Protein AF-A0A349W4Y0-F1 (afdb_monomer_lite)

Structure (mmCIF, N/CA/C/O backbone):
data_AF-A0A349W4Y0-F1
#
_entry.id   AF-A0A349W4Y0-F1
#
loop_
_atom_site.group_PDB
_atom_site.id
_atom_site.type_symbol
_atom_site.label_atom_id
_atom_site.label_alt_id
_atom_site.label_comp_id
_atom_site.label_asym_id
_atom_site.label_entity_id
_atom_site.label_seq_id
_atom_site.pdbx_PDB_ins_code
_atom_site.Cartn_x
_atom_site.Cartn_y
_atom_site.Cartn_z
_atom_site.occupancy
_atom_site.B_iso_or_equiv
_atom_site.auth_seq_id
_atom_site.auth_comp_id
_atom_site.auth_asym_id
_atom_site.auth_atom_id
_atom_site.pdbx_PDB_model_num
ATOM 1 N N . MET A 1 1 ? -8.839 -20.564 116.104 1.00 36.16 1 MET A N 1
ATOM 2 C CA . MET A 1 1 ? -9.643 -20.713 114.876 1.00 36.16 1 MET A CA 1
ATOM 3 C C . MET A 1 1 ? -8.945 -19.920 113.771 1.00 36.16 1 MET A C 1
ATOM 5 O O . MET A 1 1 ? -8.819 -18.719 113.919 1.00 36.16 1 MET A O 1
ATOM 9 N N . VAL A 1 2 ? -8.368 -20.648 112.801 1.00 36.94 2 VAL A N 1
ATOM 10 C CA . VAL A 1 2 ? -7.977 -20.301 111.405 1.00 36.94 2 VAL A CA 1
ATOM 11 C C . VAL A 1 2 ? -7.344 -18.907 111.142 1.00 36.94 2 VAL A C 1
ATOM 13 O O . VAL A 1 2 ? -8.031 -17.905 111.223 1.00 36.94 2 VAL A O 1
ATOM 16 N N . CYS A 1 3 ? -6.020 -18.737 110.989 1.00 33.38 3 CYS A N 1
ATOM 17 C CA . CYS A 1 3 ? -5.074 -19.043 109.882 1.00 33.38 3 CYS A CA 1
ATOM 18 C C . CYS A 1 3 ? -4.811 -17.874 108.878 1.00 33.38 3 CYS A C 1
ATOM 20 O O . CYS A 1 3 ? -5.715 -17.422 108.193 1.00 33.38 3 CYS A O 1
ATOM 22 N N . ARG A 1 4 ? -3.526 -17.456 108.851 1.00 43.28 4 ARG A N 1
ATOM 23 C CA . ARG A 1 4 ? -2.633 -16.685 107.928 1.00 43.28 4 ARG A CA 1
ATOM 24 C C . ARG A 1 4 ? -3.072 -16.176 106.523 1.00 43.28 4 ARG A C 1
ATOM 26 O O . ARG A 1 4 ? -3.949 -16.745 105.897 1.00 43.28 4 ARG A O 1
ATOM 33 N N . PHE A 1 5 ? -2.206 -15.275 105.990 1.00 41.75 5 PHE A N 1
ATOM 34 C CA . PHE A 1 5 ? -1.933 -14.834 104.585 1.00 41.75 5 PHE A CA 1
ATOM 35 C C . PHE A 1 5 ? -2.576 -13.490 104.175 1.00 41.75 5 PHE A C 1
ATOM 37 O O . PHE A 1 5 ? -3.725 -13.262 104.497 1.00 41.75 5 PHE A O 1
ATOM 44 N N . LYS A 1 6 ? -1.969 -12.536 103.447 1.00 39.44 6 LYS A N 1
ATOM 45 C CA . LYS A 1 6 ? -0.707 -12.362 102.684 1.00 39.44 6 LYS A CA 1
ATOM 46 C C . LYS A 1 6 ? -0.596 -10.826 102.452 1.00 39.44 6 LYS A C 1
ATOM 48 O O . LYS A 1 6 ? -1.592 -10.205 102.125 1.00 39.44 6 LYS A O 1
ATOM 53 N N . CYS A 1 7 ? 0.512 -10.170 102.798 1.00 33.91 7 CYS A N 1
ATOM 54 C CA . CYS A 1 7 ? 1.566 -9.740 101.862 1.00 33.91 7 CYS A CA 1
ATOM 55 C C . CYS A 1 7 ? 1.311 -8.376 101.173 1.00 33.91 7 CYS A C 1
ATOM 57 O O . CYS A 1 7 ? 0.567 -8.268 100.206 1.00 33.91 7 CYS A O 1
ATOM 59 N N . TYR A 1 8 ? 2.009 -7.350 101.672 1.00 43.62 8 TYR A N 1
ATOM 60 C CA . TYR A 1 8 ? 2.498 -6.212 100.889 1.00 43.62 8 TYR A CA 1
ATOM 61 C C . TYR A 1 8 ? 3.198 -6.719 99.619 1.00 43.62 8 TYR A C 1
ATOM 63 O O . TYR A 1 8 ? 4.104 -7.526 99.771 1.00 43.62 8 TYR A O 1
ATOM 71 N N . ILE A 1 9 ? 2.856 -6.213 98.429 1.00 38.62 9 ILE A N 1
ATOM 72 C CA . ILE A 1 9 ? 3.743 -6.083 97.253 1.00 38.62 9 ILE A CA 1
ATOM 73 C C . ILE A 1 9 ? 3.119 -5.019 96.327 1.00 38.62 9 ILE A C 1
ATOM 75 O O . ILE A 1 9 ? 2.067 -5.219 95.732 1.00 38.62 9 ILE A O 1
ATOM 79 N N . LEU A 1 10 ? 3.769 -3.851 96.314 1.00 35.22 10 LEU A N 1
ATOM 80 C CA . LEU A 1 10 ? 4.221 -3.092 95.139 1.00 35.22 10 LEU A CA 1
ATOM 81 C C . LEU A 1 10 ? 3.189 -2.861 94.016 1.00 35.22 10 LEU A C 1
ATOM 83 O O . LEU A 1 10 ? 2.784 -3.762 93.297 1.00 35.22 10 LEU A O 1
ATOM 87 N N . SER A 1 11 ? 2.766 -1.615 93.789 1.00 46.91 11 SER A N 1
ATOM 88 C CA . SER A 1 11 ? 3.448 -0.710 92.847 1.00 46.91 11 SER A CA 1
ATOM 89 C C . SER A 1 11 ? 3.950 -1.423 91.577 1.00 46.91 11 SER A C 1
ATOM 91 O O . SER A 1 11 ? 4.886 -2.216 91.647 1.00 46.91 11 SER A O 1
ATOM 93 N N . ARG A 1 12 ? 3.445 -0.967 90.423 1.00 47.16 12 ARG A N 1
ATOM 94 C CA . ARG A 1 12 ? 3.944 -1.210 89.055 1.00 47.16 12 ARG A CA 1
ATOM 95 C C . ARG A 1 12 ? 3.512 -2.532 88.413 1.00 47.16 12 ARG A C 1
ATOM 97 O O . ARG A 1 12 ? 4.208 -3.534 88.481 1.00 47.16 12 ARG A O 1
ATOM 104 N N . PHE A 1 13 ? 2.482 -2.439 87.580 1.00 39.75 13 PHE A N 1
ATOM 105 C CA . PHE A 1 13 ? 2.459 -3.166 86.309 1.00 39.75 13 PHE A CA 1
ATOM 106 C C . PHE A 1 13 ? 2.328 -2.152 85.163 1.00 39.75 13 PHE A C 1
ATOM 108 O O . PHE A 1 13 ? 1.334 -2.075 84.453 1.00 39.75 13 PHE A O 1
ATOM 115 N N . ILE A 1 14 ? 3.363 -1.314 85.015 1.00 47.38 14 ILE A N 1
ATOM 116 C CA . ILE A 1 14 ? 3.653 -0.668 83.733 1.00 47.38 14 ILE A CA 1
ATOM 117 C C . ILE A 1 14 ? 4.159 -1.801 82.850 1.00 47.38 14 ILE A C 1
ATOM 119 O O . ILE A 1 14 ? 5.250 -2.326 83.079 1.00 47.38 14 ILE A O 1
ATOM 123 N N . MET A 1 15 ? 3.340 -2.211 81.887 1.00 48.28 15 MET A N 1
ATOM 124 C CA . MET A 1 15 ? 3.740 -3.125 80.828 1.00 48.28 15 MET A CA 1
ATOM 125 C C . MET A 1 15 ? 4.944 -2.480 80.122 1.00 48.28 15 MET A C 1
ATOM 127 O O . MET A 1 15 ? 4.796 -1.498 79.397 1.00 48.28 15 MET A O 1
ATOM 131 N N . LYS A 1 16 ? 6.165 -2.948 80.411 1.00 50.19 16 LYS A N 1
ATOM 132 C CA . LYS A 1 16 ? 7.375 -2.526 79.696 1.00 50.19 16 LYS A CA 1
ATOM 133 C C . LYS A 1 16 ? 7.273 -3.085 78.280 1.00 50.19 16 LYS A C 1
ATOM 135 O O . LYS A 1 16 ? 7.771 -4.172 78.002 1.00 50.19 16 LYS A O 1
ATOM 140 N N . PHE A 1 17 ? 6.611 -2.351 77.391 1.00 56.44 17 PHE A N 1
ATOM 141 C CA . PHE A 1 17 ? 6.765 -2.565 75.961 1.00 56.44 17 PHE A CA 1
ATOM 142 C C . PHE A 1 17 ? 8.241 -2.333 75.640 1.00 56.44 17 PHE A C 1
ATOM 144 O O . PHE A 1 17 ? 8.773 -1.241 75.842 1.00 56.44 17 PHE A O 1
ATOM 151 N N . ASN A 1 18 ? 8.933 -3.401 75.248 1.00 63.62 18 ASN A N 1
ATOM 152 C CA . ASN A 1 18 ? 10.360 -3.356 74.980 1.00 63.62 18 ASN A CA 1
ATOM 153 C C . ASN A 1 18 ? 10.584 -2.414 73.788 1.00 63.62 18 ASN A C 1
ATOM 155 O O . ASN A 1 18 ? 10.057 -2.660 72.700 1.00 63.62 18 ASN A O 1
ATOM 159 N N . SER A 1 19 ? 11.310 -1.312 73.991 1.00 62.22 19 SER A N 1
ATOM 160 C CA . SER A 1 19 ? 11.433 -0.240 72.989 1.00 62.22 19 SER A CA 1
ATOM 161 C C . SER A 1 19 ? 12.052 -0.729 71.676 1.00 62.22 19 SER A C 1
ATOM 163 O O . SER A 1 19 ? 11.775 -0.177 70.614 1.00 62.22 19 SER A O 1
ATOM 165 N N . THR A 1 20 ? 12.826 -1.814 71.726 1.00 62.75 20 THR A N 1
ATOM 166 C CA . THR A 1 20 ? 13.360 -2.543 70.571 1.00 62.75 20 THR A CA 1
ATOM 167 C C . THR A 1 20 ? 12.285 -3.268 69.761 1.00 62.75 20 THR A C 1
ATOM 169 O O . THR A 1 20 ? 12.333 -3.215 68.538 1.00 62.75 20 THR A O 1
ATOM 172 N N . ILE A 1 21 ? 11.283 -3.885 70.396 1.00 69.62 21 ILE A N 1
ATOM 173 C CA . ILE A 1 21 ? 10.189 -4.589 69.696 1.00 69.62 21 ILE A CA 1
ATOM 174 C C . ILE A 1 21 ? 9.275 -3.582 68.987 1.00 69.62 21 ILE A C 1
ATOM 176 O O . ILE A 1 21 ? 8.884 -3.796 67.842 1.00 69.62 21 ILE A O 1
ATOM 180 N N . PHE A 1 22 ? 8.999 -2.444 69.627 1.00 66.88 22 PHE A N 1
ATOM 181 C CA . PHE A 1 22 ? 8.200 -1.375 69.023 1.00 66.88 22 PHE A CA 1
ATOM 182 C C . PHE A 1 22 ? 8.908 -0.747 67.807 1.00 66.88 22 PHE A C 1
ATOM 184 O O . PHE A 1 22 ? 8.279 -0.507 66.778 1.00 66.88 22 PHE A O 1
ATOM 191 N N . ARG A 1 23 ? 10.238 -0.572 67.879 1.00 67.94 23 ARG A N 1
ATOM 192 C CA . ARG A 1 23 ? 11.064 -0.120 66.744 1.00 67.94 23 ARG A CA 1
ATOM 193 C C . ARG A 1 23 ? 11.090 -1.131 65.593 1.00 67.94 23 ARG A C 1
ATOM 195 O O . ARG A 1 23 ? 11.025 -0.723 64.438 1.00 67.94 23 ARG A O 1
ATOM 202 N N . LEU A 1 24 ? 11.129 -2.433 65.888 1.00 68.50 24 LEU A N 1
ATOM 203 C CA . LEU A 1 24 ? 11.072 -3.491 64.870 1.00 68.50 24 LEU A CA 1
ATOM 204 C C . LEU A 1 24 ? 9.707 -3.546 64.160 1.00 68.50 24 LEU A C 1
ATOM 206 O O . LEU A 1 24 ? 9.669 -3.698 62.942 1.00 68.50 24 LEU A O 1
ATOM 210 N N . MET A 1 25 ? 8.594 -3.339 64.879 1.00 69.81 25 MET A N 1
ATOM 211 C CA . MET A 1 25 ? 7.260 -3.211 64.264 1.00 69.81 25 MET A CA 1
ATOM 212 C C . MET A 1 25 ? 7.137 -1.968 63.371 1.00 69.81 25 MET A C 1
ATOM 214 O O . MET A 1 25 ? 6.540 -2.050 62.300 1.00 69.81 25 MET A O 1
ATOM 218 N N . GLN A 1 26 ? 7.721 -0.834 63.774 1.00 67.56 26 GLN A N 1
ATOM 219 C CA . GLN A 1 26 ? 7.734 0.384 62.953 1.00 67.56 26 GLN A CA 1
ATOM 220 C C . GLN A 1 26 ? 8.547 0.203 61.661 1.00 67.56 26 GLN A C 1
ATOM 222 O O . GLN A 1 26 ? 8.098 0.638 60.604 1.00 67.56 26 GLN A O 1
ATOM 227 N N . LEU A 1 27 ? 9.691 -0.492 61.713 1.00 69.69 27 LEU A N 1
ATOM 228 C CA . LEU A 1 27 ? 10.462 -0.845 60.513 1.00 69.69 27 LEU A CA 1
ATOM 229 C C . LEU A 1 27 ? 9.700 -1.803 59.582 1.00 69.69 27 LEU A C 1
ATOM 231 O O . LEU A 1 27 ? 9.731 -1.620 58.366 1.00 69.69 27 LEU A O 1
ATOM 235 N N . GLY A 1 28 ? 8.985 -2.787 60.136 1.00 72.50 28 GLY A N 1
ATOM 236 C CA . GLY A 1 28 ? 8.168 -3.718 59.349 1.00 72.50 28 GLY A CA 1
ATOM 237 C C . GLY A 1 28 ? 7.000 -3.036 58.628 1.00 72.50 28 GLY A C 1
ATOM 238 O O . GLY A 1 28 ? 6.712 -3.355 57.477 1.00 72.50 28 GLY A O 1
ATOM 239 N N . LEU A 1 29 ? 6.365 -2.050 59.268 1.00 71.50 29 LEU A N 1
ATOM 240 C CA . LEU A 1 29 ? 5.262 -1.295 58.670 1.00 71.50 29 LEU A CA 1
ATOM 241 C C . LEU A 1 29 ? 5.737 -0.393 57.518 1.00 71.50 29 LEU A C 1
ATOM 243 O O . LEU A 1 29 ? 5.075 -0.327 56.487 1.00 71.50 29 LEU A O 1
ATOM 247 N N . VAL A 1 30 ? 6.905 0.245 57.649 1.00 68.88 30 VAL A N 1
ATOM 248 C CA . VAL A 1 30 ? 7.509 1.053 56.570 1.00 68.88 30 VAL A CA 1
ATOM 249 C C . VAL A 1 30 ? 7.911 0.178 55.375 1.00 68.88 30 VAL A C 1
ATOM 251 O O . VAL A 1 30 ? 7.717 0.584 54.230 1.00 68.88 30 VAL A O 1
ATOM 254 N N . ALA A 1 31 ? 8.390 -1.046 55.621 1.00 64.69 31 ALA A N 1
ATOM 255 C CA . ALA A 1 31 ? 8.704 -2.005 54.561 1.00 64.69 31 ALA A CA 1
ATOM 256 C C . ALA A 1 31 ? 7.453 -2.484 53.794 1.00 64.69 31 ALA A C 1
ATOM 258 O O . ALA A 1 31 ? 7.519 -2.661 52.579 1.00 64.69 31 ALA A O 1
ATOM 259 N N . LEU A 1 32 ? 6.303 -2.636 54.465 1.00 63.75 32 LEU A N 1
ATOM 260 C CA . LEU A 1 32 ? 5.040 -2.991 53.802 1.00 63.75 32 LEU A CA 1
ATOM 261 C C . LEU A 1 32 ? 4.492 -1.865 52.911 1.00 63.75 32 LEU A C 1
ATOM 263 O O . LEU A 1 32 ? 3.924 -2.147 51.859 1.00 63.75 32 LEU A O 1
ATOM 267 N N . VAL A 1 33 ? 4.674 -0.600 53.302 1.00 64.31 33 VAL A N 1
ATOM 268 C CA . VAL A 1 33 ? 4.213 0.554 52.507 1.00 64.31 33 VAL A CA 1
ATOM 269 C C . VAL A 1 33 ? 5.061 0.735 51.240 1.00 64.31 33 VAL A C 1
ATOM 271 O O . VAL A 1 33 ? 4.534 1.150 50.213 1.00 64.31 33 VAL A O 1
ATOM 274 N N . GLY A 1 34 ? 6.342 0.346 51.265 1.00 61.28 34 GLY A N 1
ATOM 275 C CA . GLY A 1 34 ? 7.221 0.375 50.087 1.00 61.28 34 GLY A CA 1
ATOM 276 C C . GLY A 1 34 ? 6.871 -0.641 48.990 1.00 61.28 34 GLY A C 1
ATOM 277 O O . GLY A 1 34 ? 7.269 -0.451 47.844 1.00 61.28 34 GLY A O 1
ATOM 278 N N . LEU A 1 35 ? 6.110 -1.696 49.310 1.00 60.88 35 LEU A N 1
ATOM 279 C CA . LEU A 1 35 ? 5.643 -2.688 48.330 1.00 60.88 35 LEU A CA 1
ATOM 280 C C . LEU A 1 35 ? 4.326 -2.284 47.645 1.00 60.88 35 LEU A C 1
ATOM 282 O O . LEU A 1 35 ? 3.971 -2.864 46.620 1.00 60.88 35 LEU A O 1
ATOM 286 N N . ALA A 1 36 ? 3.626 -1.262 48.149 1.00 62.50 36 ALA A N 1
ATOM 287 C CA . ALA A 1 36 ? 2.482 -0.649 47.477 1.00 62.50 36 ALA A CA 1
ATOM 288 C C . ALA A 1 36 ? 2.963 0.362 46.416 1.00 62.50 36 ALA A C 1
ATOM 290 O O . ALA A 1 36 ? 2.664 1.552 46.471 1.00 62.50 36 ALA A O 1
ATOM 291 N N . SER A 1 37 ? 3.758 -0.109 45.454 1.00 53.53 37 SER A N 1
ATOM 292 C CA . SER A 1 37 ? 4.112 0.676 44.273 1.00 53.53 37 SER A CA 1
ATOM 293 C C . SER A 1 37 ? 2.856 0.880 43.420 1.00 53.53 37 SER A C 1
ATOM 295 O O . SER A 1 37 ? 2.242 -0.079 42.950 1.00 53.53 37 SER A O 1
ATOM 297 N N . CYS A 1 38 ? 2.448 2.134 43.225 1.00 61.59 38 CYS A N 1
ATOM 298 C CA . CYS A 1 38 ? 1.417 2.505 42.261 1.00 61.59 38 CYS A CA 1
ATOM 299 C C . CYS A 1 38 ? 1.901 2.184 40.835 1.00 61.59 38 CYS A C 1
ATOM 301 O O . CYS A 1 38 ? 2.530 3.015 40.185 1.00 61.59 38 CYS A O 1
ATOM 303 N N . ASN A 1 39 ? 1.550 1.006 40.317 1.00 58.16 39 ASN A N 1
ATOM 304 C CA . ASN A 1 39 ? 1.892 0.559 38.956 1.00 58.16 39 ASN A CA 1
ATOM 305 C C . ASN A 1 39 ? 1.293 1.421 37.825 1.00 58.16 39 ASN A C 1
ATOM 307 O O . ASN A 1 39 ? 1.678 1.276 36.672 1.00 58.16 39 ASN A O 1
ATOM 311 N N . LYS A 1 40 ? 0.407 2.378 38.132 1.00 54.41 40 LYS A N 1
ATOM 312 C CA . LYS A 1 40 ? -0.256 3.228 37.127 1.00 54.41 40 LYS A CA 1
ATOM 313 C C . LYS A 1 40 ? 0.696 4.177 36.373 1.00 54.41 40 LYS A C 1
ATOM 315 O O . LYS A 1 40 ? 0.294 4.762 35.377 1.00 54.41 40 LYS A O 1
ATOM 320 N N . TYR A 1 41 ? 1.930 4.353 36.850 1.00 54.69 41 TYR A N 1
ATOM 321 C CA . TYR A 1 41 ? 2.953 5.166 36.179 1.00 54.69 41 TYR A CA 1
ATOM 322 C C . TYR A 1 41 ? 3.854 4.352 35.232 1.00 54.69 41 TYR A C 1
ATOM 324 O O . TYR A 1 41 ? 4.586 4.943 34.445 1.00 54.69 41 TYR A O 1
ATOM 332 N N . LEU A 1 42 ? 3.820 3.013 35.304 1.00 56.81 42 LEU A N 1
ATOM 333 C CA . LEU A 1 42 ? 4.566 2.146 34.383 1.00 56.81 42 LEU A CA 1
ATOM 334 C C . LEU A 1 42 ? 3.770 1.809 33.115 1.00 56.81 42 LEU A C 1
ATOM 336 O O . LEU A 1 42 ? 4.375 1.587 32.072 1.00 56.81 42 LEU A O 1
ATOM 340 N N . ASP A 1 43 ? 2.439 1.852 33.180 1.00 57.53 43 ASP A N 1
ATOM 341 C CA . ASP A 1 43 ? 1.554 1.581 32.042 1.00 57.53 43 ASP A CA 1
ATOM 342 C C . ASP A 1 43 ? 1.143 2.880 31.331 1.00 57.53 43 ASP A C 1
ATOM 344 O O . ASP A 1 43 ? -0.039 3.177 31.143 1.00 57.53 43 ASP A O 1
ATOM 348 N N . ILE A 1 44 ? 2.124 3.705 30.963 1.00 57.59 44 ILE A N 1
ATOM 349 C CA . ILE A 1 44 ? 1.876 4.859 30.094 1.00 57.59 44 ILE A CA 1
ATOM 350 C C . ILE A 1 44 ? 1.989 4.357 28.658 1.00 57.59 44 ILE A C 1
ATOM 352 O O . ILE A 1 44 ? 3.086 4.260 28.107 1.00 57.59 44 ILE A O 1
ATOM 356 N N . ALA A 1 45 ? 0.849 4.023 28.052 1.00 57.72 45 ALA A N 1
ATOM 357 C CA . ALA A 1 45 ? 0.809 3.772 26.620 1.00 57.72 45 ALA A CA 1
ATOM 358 C C . ALA A 1 45 ? 1.328 5.022 25.880 1.00 57.72 45 ALA A C 1
ATOM 360 O O . ALA A 1 45 ? 0.986 6.143 26.280 1.00 57.72 45 ALA A O 1
ATOM 361 N N . PRO A 1 46 ? 2.172 4.881 24.842 1.00 51.44 46 PRO A N 1
ATOM 362 C CA . PRO A 1 46 ? 2.784 6.039 24.212 1.00 51.44 46 PRO A CA 1
ATOM 363 C C . PRO A 1 46 ? 1.683 6.924 23.607 1.00 51.44 46 PRO A C 1
ATOM 365 O O . PRO A 1 46 ? 0.905 6.439 22.787 1.00 51.44 46 PRO A O 1
ATOM 368 N N . PRO A 1 47 ? 1.608 8.222 23.955 1.00 52.03 47 PRO A N 1
ATOM 369 C CA . PRO A 1 47 ? 0.525 9.104 23.507 1.00 52.03 47 PRO A CA 1
ATOM 370 C C . PRO A 1 47 ? 0.522 9.358 21.990 1.00 52.03 47 PRO A C 1
ATOM 372 O O . PRO A 1 47 ? -0.411 9.960 21.469 1.00 52.03 47 PRO A O 1
ATOM 375 N N . SER A 1 48 ? 1.567 8.920 21.283 1.00 47.59 48 SER A N 1
ATOM 376 C CA . SER A 1 48 ? 1.766 9.109 19.845 1.00 47.59 48 SER A CA 1
ATOM 377 C C . SER A 1 48 ? 1.898 7.808 19.049 1.00 47.59 48 SER A C 1
ATOM 379 O O . SER A 1 48 ? 2.035 7.872 17.828 1.00 47.59 48 SER A O 1
ATOM 381 N N . SER A 1 49 ? 1.861 6.636 19.693 1.00 48.62 49 SER A N 1
ATOM 382 C CA . SER A 1 49 ? 1.822 5.363 18.971 1.00 48.62 49 SER A CA 1
ATOM 383 C C . SER A 1 49 ? 0.387 4.875 18.900 1.00 48.62 49 SER A C 1
ATOM 385 O O . SER A 1 49 ? -0.291 4.810 19.924 1.00 48.62 49 SER A O 1
ATOM 387 N N . ILE A 1 50 ? -0.055 4.482 17.711 1.00 55.19 50 ILE A N 1
ATOM 388 C CA . ILE A 1 50 ? -1.284 3.712 17.552 1.00 55.19 50 ILE A CA 1
ATOM 389 C C . ILE A 1 50 ? -1.112 2.424 18.366 1.00 55.19 50 ILE A C 1
ATOM 391 O O . ILE A 1 50 ? -0.317 1.560 18.003 1.00 55.19 50 ILE A O 1
ATOM 395 N N . ILE A 1 51 ? -1.807 2.337 19.497 1.00 55.34 51 ILE A N 1
ATOM 396 C CA . ILE A 1 51 ? -1.838 1.146 20.343 1.00 55.34 51 ILE A CA 1
ATOM 397 C C . ILE A 1 51 ? -2.578 0.068 19.531 1.00 55.34 51 ILE A C 1
ATOM 399 O O . ILE A 1 51 ? -3.739 0.306 19.175 1.00 55.34 51 ILE A O 1
ATOM 403 N N . PRO A 1 52 ? -1.950 -1.072 19.180 1.00 60.03 52 PRO A N 1
ATOM 404 C CA . PRO A 1 52 ? -2.570 -2.090 18.326 1.00 60.03 52 PRO A CA 1
ATOM 405 C C . PRO A 1 52 ? -3.932 -2.563 18.843 1.00 60.03 52 PRO A C 1
ATOM 407 O O . PRO A 1 52 ? -4.823 -2.875 18.056 1.00 60.03 52 PRO A O 1
ATOM 410 N N . GLU A 1 53 ? -4.110 -2.564 20.165 1.00 61.19 53 GLU A N 1
ATOM 411 C CA . GLU A 1 53 ? -5.323 -3.013 20.842 1.00 61.19 53 GLU A CA 1
ATOM 412 C C . GLU A 1 53 ? -6.544 -2.097 20.623 1.00 61.19 53 GLU A C 1
ATOM 414 O O . GLU A 1 53 ? -7.663 -2.566 20.812 1.00 61.19 53 GLU A O 1
ATOM 419 N N . ALA A 1 54 ? -6.354 -0.832 20.221 1.00 66.94 54 ALA A N 1
ATOM 420 C CA . ALA A 1 54 ? -7.423 0.173 20.072 1.00 66.94 54 ALA A CA 1
ATOM 421 C C . ALA A 1 54 ? -7.498 0.797 18.662 1.00 66.94 54 ALA A C 1
ATOM 423 O O . ALA A 1 54 ? -8.018 1.903 18.478 1.00 66.94 54 ALA A O 1
ATOM 424 N N . TYR A 1 55 ? -6.916 0.127 17.664 1.00 84.38 55 TYR A N 1
ATOM 425 C CA . TYR A 1 55 ? -6.915 0.590 16.279 1.00 84.38 55 TYR A CA 1
ATOM 426 C C . TYR A 1 55 ? -7.897 -0.195 15.408 1.00 84.38 55 TYR A C 1
ATOM 428 O O . TYR A 1 55 ? -8.135 -1.392 15.603 1.00 84.38 55 TYR A O 1
ATOM 436 N N . LEU A 1 56 ? -8.438 0.493 14.400 1.00 92.38 56 LEU A N 1
ATOM 437 C CA . LEU A 1 56 ? -9.503 0.013 13.519 1.00 92.38 56 LEU A CA 1
ATOM 438 C C . LEU A 1 56 ? -10.808 -0.302 14.275 1.00 92.38 56 LEU A C 1
ATOM 440 O O . LEU A 1 56 ? -11.490 -1.280 13.965 1.00 92.38 56 LEU A O 1
ATOM 444 N N . ASP A 1 57 ? -11.131 0.521 15.275 1.00 93.88 57 ASP A N 1
ATOM 445 C CA . ASP A 1 57 ? -12.381 0.464 16.048 1.00 93.88 57 ASP A CA 1
ATOM 446 C C . ASP A 1 57 ? -13.355 1.594 15.691 1.00 93.88 57 ASP A C 1
ATOM 448 O O . ASP A 1 57 ? -14.532 1.529 16.040 1.00 93.88 57 ASP A O 1
ATOM 452 N N . GLU A 1 58 ? -12.904 2.609 14.952 1.00 94.94 58 GLU A N 1
ATOM 453 C CA . GLU A 1 58 ? -13.727 3.750 14.546 1.00 94.94 58 GLU A CA 1
ATOM 454 C C . GLU A 1 58 ? -13.657 3.993 13.037 1.00 94.94 58 GLU A C 1
ATOM 456 O O . GLU A 1 58 ? -12.621 3.801 12.399 1.00 94.94 58 GLU A O 1
ATOM 461 N N . GLU A 1 59 ? -14.750 4.493 12.466 1.00 96.06 59 GLU A N 1
ATOM 462 C CA . GLU A 1 59 ? -14.865 4.847 11.048 1.00 96.06 59 GLU A CA 1
ATOM 463 C C . GLU A 1 59 ? -13.717 5.743 10.550 1.00 96.06 59 GLU A C 1
ATOM 465 O O . GLU A 1 59 ? -13.166 5.502 9.478 1.00 96.06 59 GLU A O 1
ATOM 470 N N . SER A 1 60 ? -13.315 6.747 11.333 1.00 95.88 60 SER A N 1
ATOM 471 C CA . SER A 1 60 ? -12.230 7.675 10.981 1.00 95.88 60 SER A CA 1
ATOM 472 C C . SER A 1 60 ? -10.885 6.961 10.793 1.00 95.88 60 SER A C 1
ATOM 474 O O . SER A 1 60 ? -10.094 7.321 9.919 1.00 95.88 60 SER A O 1
ATOM 476 N N . GLN A 1 61 ? -10.638 5.914 11.583 1.00 95.75 61 GLN A N 1
ATOM 477 C CA . GLN A 1 61 ? -9.430 5.098 11.515 1.00 95.75 61 GLN A CA 1
ATOM 478 C C . GLN A 1 61 ? -9.456 4.191 10.284 1.00 95.75 61 GLN A C 1
ATOM 480 O O . GLN A 1 61 ? -8.431 4.043 9.619 1.00 95.75 61 GLN A O 1
ATOM 485 N N . LEU A 1 62 ? -10.626 3.625 9.960 1.00 96.81 62 LEU A N 1
ATOM 486 C CA . LEU A 1 62 ? -10.831 2.848 8.737 1.00 96.81 62 LEU A CA 1
ATOM 487 C C . LEU A 1 62 ? -10.561 3.709 7.497 1.00 96.81 62 LEU A C 1
ATOM 489 O O . LEU A 1 62 ? -9.793 3.296 6.632 1.00 96.81 62 LEU A O 1
ATOM 493 N N . ALA A 1 63 ? -11.124 4.920 7.465 1.00 96.56 63 ALA A N 1
ATOM 494 C CA . ALA A 1 63 ? -10.917 5.888 6.394 1.00 96.56 63 ALA A CA 1
ATOM 495 C C . ALA A 1 63 ? -9.436 6.245 6.225 1.00 96.56 63 ALA A C 1
ATOM 497 O O . ALA A 1 63 ? -8.889 6.175 5.128 1.00 96.56 63 ALA A O 1
ATOM 498 N N . ALA A 1 64 ? -8.759 6.600 7.321 1.00 95.12 64 ALA A N 1
ATOM 499 C CA . ALA A 1 64 ? -7.341 6.944 7.282 1.00 95.12 64 ALA A CA 1
ATOM 500 C C . ALA A 1 64 ? -6.488 5.778 6.757 1.00 95.12 64 ALA A C 1
ATOM 502 O O . ALA A 1 64 ? -5.559 5.997 5.977 1.00 95.12 64 ALA A O 1
ATOM 503 N N . TYR A 1 65 ? -6.821 4.544 7.151 1.00 95.12 65 TYR A N 1
ATOM 504 C CA . TYR A 1 65 ? -6.110 3.351 6.710 1.00 95.12 65 TYR A CA 1
ATOM 505 C C . TYR A 1 65 ? -6.261 3.108 5.204 1.00 95.12 65 TYR A C 1
ATOM 507 O O . TYR A 1 65 ? -5.253 2.883 4.529 1.00 95.12 65 TYR A O 1
ATOM 515 N N . THR A 1 66 ? -7.487 3.159 4.664 1.00 94.69 66 THR A N 1
ATOM 516 C CA . THR A 1 66 ? -7.728 2.914 3.231 1.00 94.69 66 THR A CA 1
ATOM 517 C C . THR A 1 66 ? -7.187 4.048 2.370 1.00 94.69 66 THR A C 1
ATOM 519 O O . THR A 1 66 ? -6.475 3.781 1.403 1.00 94.69 66 THR A O 1
ATOM 522 N N . VAL A 1 67 ? -7.414 5.308 2.758 1.00 93.88 67 VAL A N 1
ATOM 523 C CA . VAL A 1 67 ? -6.922 6.496 2.037 1.00 93.88 67 VAL A CA 1
ATOM 524 C C . VAL A 1 67 ? -5.398 6.493 1.921 1.00 93.88 67 VAL A C 1
ATOM 526 O O . VAL A 1 67 ? -4.864 6.825 0.863 1.00 93.88 67 VAL A O 1
ATOM 529 N N . ASN A 1 68 ? -4.678 6.066 2.963 1.00 92.81 68 ASN A N 1
ATOM 530 C CA . ASN A 1 68 ? -3.216 6.004 2.926 1.00 92.81 68 ASN A CA 1
ATOM 531 C C . ASN A 1 68 ? -2.675 5.090 1.807 1.00 92.81 68 ASN A C 1
ATOM 533 O O . ASN A 1 68 ? -1.593 5.344 1.283 1.00 92.81 68 ASN A O 1
ATOM 537 N N . GLN A 1 69 ? -3.441 4.082 1.382 1.00 92.75 69 GLN A N 1
ATOM 538 C CA . GLN A 1 69 ? -3.021 3.162 0.321 1.00 92.75 69 GLN A CA 1
ATOM 539 C C . GLN A 1 69 ? -3.048 3.792 -1.073 1.00 92.75 69 GLN A C 1
ATOM 541 O O . GLN A 1 69 ? -2.288 3.380 -1.947 1.00 92.75 69 GLN A O 1
ATOM 546 N N . TYR A 1 70 ? -3.898 4.798 -1.301 1.00 91.06 70 TYR A N 1
ATOM 547 C CA . TYR A 1 70 ? -4.103 5.371 -2.634 1.00 91.06 70 TYR A CA 1
ATOM 548 C C . TYR A 1 70 ? -2.814 5.947 -3.226 1.00 91.06 70 TYR A C 1
ATOM 550 O O . TYR A 1 70 ? -2.539 5.742 -4.407 1.00 91.06 70 TYR A O 1
ATOM 558 N N . ALA A 1 71 ? -2.009 6.628 -2.406 1.00 85.56 71 ALA A N 1
ATOM 559 C CA . ALA A 1 71 ? -0.815 7.335 -2.863 1.00 85.56 71 ALA A CA 1
ATOM 560 C C . ALA A 1 71 ? 0.260 6.410 -3.464 1.00 85.56 71 ALA A C 1
ATOM 562 O O . ALA A 1 71 ? 1.054 6.866 -4.283 1.00 85.56 71 ALA A O 1
ATOM 563 N N . GLY A 1 72 ? 0.297 5.136 -3.058 1.00 83.06 72 GLY A N 1
ATOM 564 C CA . GLY A 1 72 ? 1.291 4.166 -3.527 1.00 83.06 72 GLY A CA 1
ATOM 565 C C . GLY A 1 72 ? 0.771 3.157 -4.550 1.00 83.06 72 GLY A C 1
ATOM 566 O O . GLY A 1 72 ? 1.577 2.507 -5.209 1.00 83.06 72 GLY A O 1
ATOM 567 N N . LEU A 1 73 ? -0.550 2.995 -4.673 1.00 90.75 73 LEU A N 1
ATOM 568 C CA . LEU A 1 73 ? -1.137 1.942 -5.504 1.00 90.75 73 LEU A CA 1
ATOM 569 C C . LEU A 1 73 ? -1.496 2.407 -6.911 1.00 90.75 73 LEU A C 1
ATOM 571 O O . LEU A 1 73 ? -1.318 1.644 -7.857 1.00 90.75 73 LEU A O 1
ATOM 575 N N . PHE A 1 74 ? -2.003 3.628 -7.068 1.00 90.69 74 PHE A N 1
ATOM 576 C CA . PHE A 1 74 ? -2.483 4.081 -8.369 1.00 90.69 74 PHE A CA 1
ATOM 577 C C . PHE A 1 74 ? -1.383 4.778 -9.173 1.00 90.69 74 PHE A C 1
ATOM 579 O O . PHE A 1 74 ? -0.665 5.621 -8.628 1.00 90.69 74 PHE A O 1
ATOM 586 N N . PRO A 1 75 ? -1.276 4.490 -10.485 1.00 87.56 75 PRO A N 1
ATOM 587 C CA . PRO A 1 75 ? -0.421 5.251 -11.378 1.00 87.56 75 PRO A CA 1
ATOM 588 C C . PRO A 1 75 ? -0.773 6.735 -11.309 1.00 87.56 75 PRO A C 1
ATOM 590 O O . PRO A 1 75 ? -1.937 7.120 -11.414 1.00 87.56 75 PRO A O 1
ATOM 593 N N . SER A 1 76 ? 0.247 7.570 -11.165 1.00 88.06 76 SER A N 1
ATOM 594 C CA . SER A 1 76 ? 0.111 9.022 -11.164 1.00 88.06 76 SER A CA 1
ATOM 595 C C . SER A 1 76 ? 1.231 9.652 -11.986 1.00 88.06 76 SER A C 1
ATOM 597 O O . SER A 1 76 ? 2.202 8.992 -12.366 1.00 88.06 76 SER A O 1
ATOM 599 N N . HIS A 1 77 ? 1.092 10.936 -12.299 1.00 88.12 77 HIS A N 1
ATOM 600 C CA . HIS A 1 77 ? 2.107 11.663 -13.048 1.00 88.12 77 HIS A CA 1
ATOM 601 C C . HIS A 1 77 ? 3.343 11.902 -12.173 1.00 88.12 77 HIS A C 1
ATOM 603 O O . HIS A 1 77 ? 3.282 12.597 -11.160 1.00 88.12 77 HIS A O 1
ATOM 609 N N . GLY A 1 78 ? 4.478 11.337 -12.586 1.00 82.56 78 GLY A N 1
ATOM 610 C CA . GLY A 1 78 ? 5.781 11.638 -12.002 1.00 82.56 78 GLY A CA 1
ATOM 611 C C . GLY A 1 78 ? 6.349 12.957 -12.527 1.00 82.56 78 GLY A C 1
ATOM 612 O O . GLY A 1 78 ? 6.119 13.332 -13.680 1.00 82.56 78 GLY A O 1
ATOM 613 N N . ASN A 1 79 ? 7.138 13.642 -11.701 1.00 83.50 79 ASN A N 1
ATOM 614 C CA . ASN A 1 79 ? 7.804 14.880 -12.099 1.00 83.50 79 ASN A CA 1
ATOM 615 C C . ASN A 1 79 ? 8.901 14.604 -13.147 1.00 83.50 79 ASN A C 1
ATOM 617 O O . ASN A 1 79 ? 9.591 13.590 -13.052 1.00 83.50 79 ASN A O 1
ATOM 621 N N . TRP A 1 80 ? 9.075 15.501 -14.124 1.00 86.94 80 TRP A N 1
ATOM 622 C CA . TRP A 1 80 ? 10.080 15.375 -15.200 1.00 86.94 80 TRP A CA 1
ATOM 623 C C . TRP A 1 80 ? 9.998 14.075 -16.023 1.00 86.94 80 TRP A C 1
ATOM 625 O O . TRP A 1 80 ? 11.006 13.571 -16.512 1.00 86.94 80 TRP A O 1
ATOM 635 N N . SER A 1 81 ? 8.793 13.532 -16.190 1.00 85.75 81 SER A N 1
ATOM 636 C CA . SER A 1 81 ? 8.529 12.329 -16.982 1.00 85.75 81 SER A CA 1
ATOM 637 C C . SER A 1 81 ? 7.341 12.552 -17.919 1.00 85.75 81 SER A C 1
ATOM 639 O O . SER A 1 81 ? 6.591 13.515 -17.757 1.00 85.75 81 SER A O 1
ATOM 641 N N . PHE A 1 82 ? 7.100 11.625 -18.849 1.00 86.81 82 PHE A N 1
ATOM 642 C CA . PHE A 1 82 ? 5.839 11.578 -19.604 1.00 86.81 82 PHE A CA 1
ATOM 643 C C . PHE A 1 82 ? 4.626 11.210 -18.720 1.00 86.81 82 PHE A C 1
ATOM 645 O O . PHE A 1 82 ? 3.502 11.111 -19.209 1.00 86.81 82 PHE A O 1
ATOM 652 N N . GLY A 1 83 ? 4.824 11.010 -17.412 1.00 89.06 83 GLY A N 1
ATOM 653 C CA . GLY A 1 83 ? 3.797 10.581 -16.475 1.00 89.06 83 GLY A CA 1
ATOM 654 C C . GLY A 1 83 ? 3.177 9.256 -16.903 1.00 89.06 83 GLY A C 1
ATOM 655 O O . GLY A 1 83 ? 3.863 8.374 -17.416 1.00 89.06 83 GLY A O 1
ATOM 656 N N . THR A 1 84 ? 1.863 9.137 -16.738 1.00 89.12 84 THR A N 1
ATOM 657 C CA . THR A 1 84 ? 1.111 7.941 -17.142 1.00 89.12 84 THR A CA 1
ATOM 658 C C . THR A 1 84 ? 1.128 7.691 -18.654 1.00 89.12 84 THR A C 1
ATOM 660 O O . THR A 1 84 ? 0.973 6.548 -19.067 1.00 89.12 84 THR A O 1
ATOM 663 N N . PHE A 1 85 ? 1.402 8.700 -19.489 1.00 87.62 85 PHE A N 1
ATOM 664 C CA . PHE A 1 85 ? 1.552 8.508 -20.938 1.00 87.62 85 PHE A CA 1
ATOM 665 C C . PHE A 1 85 ? 2.824 7.732 -21.298 1.00 87.62 85 PHE A C 1
ATOM 667 O O . PHE A 1 85 ? 2.859 7.041 -22.309 1.00 87.62 85 PHE A O 1
ATOM 674 N N . GLY A 1 86 ? 3.859 7.794 -20.452 1.00 87.88 86 GLY A N 1
ATOM 675 C CA . GLY A 1 86 ? 5.114 7.070 -20.674 1.00 87.88 86 GLY A CA 1
ATOM 676 C C . GLY A 1 86 ? 4.986 5.548 -20.581 1.00 87.88 86 GLY A C 1
ATOM 677 O O . GLY A 1 86 ? 5.880 4.842 -21.044 1.00 87.88 86 GLY A O 1
ATOM 678 N N . ILE A 1 87 ? 3.884 5.038 -20.017 1.00 86.81 87 ILE A N 1
ATOM 679 C CA . ILE A 1 87 ? 3.591 3.597 -19.924 1.00 86.81 87 ILE A CA 1
ATOM 680 C C . ILE A 1 87 ? 3.549 2.962 -21.322 1.00 86.81 87 ILE A C 1
ATOM 682 O O . ILE A 1 87 ? 3.915 1.800 -21.487 1.00 86.81 87 ILE A O 1
ATOM 686 N N . ASP A 1 88 ? 3.195 3.749 -22.338 1.00 88.00 88 ASP A N 1
ATOM 687 C CA . ASP A 1 88 ? 3.083 3.297 -23.721 1.00 88.00 88 ASP A CA 1
ATOM 688 C C . ASP A 1 88 ? 4.424 3.200 -24.457 1.00 88.00 88 ASP A C 1
ATOM 690 O O . ASP A 1 88 ? 4.464 2.743 -25.595 1.00 88.00 88 ASP A O 1
ATOM 694 N N . GLY A 1 89 ? 5.542 3.586 -23.832 1.00 88.88 89 GLY A N 1
ATOM 695 C CA . GLY A 1 89 ? 6.855 3.704 -24.480 1.00 88.88 89 GLY A CA 1
ATOM 696 C C . GLY A 1 89 ? 7.475 2.408 -25.020 1.00 88.88 89 GLY A C 1
ATOM 697 O O . GLY A 1 89 ? 8.550 2.450 -25.615 1.00 88.88 89 GLY A O 1
ATOM 698 N N . ASN A 1 90 ? 6.822 1.272 -24.779 1.00 85.50 90 ASN A N 1
ATOM 699 C CA . ASN A 1 90 ? 7.183 -0.058 -25.270 1.00 85.50 90 ASN A CA 1
ATOM 700 C C . ASN A 1 90 ? 6.073 -0.685 -26.139 1.00 85.50 90 ASN A C 1
ATOM 702 O O . ASN A 1 90 ? 6.063 -1.900 -26.342 1.00 85.50 90 ASN A O 1
ATOM 706 N N . THR A 1 91 ? 5.122 0.127 -26.598 1.00 85.44 91 THR A N 1
ATOM 707 C CA . THR A 1 91 ? 4.052 -0.249 -27.530 1.00 85.44 91 THR A CA 1
ATOM 708 C C . THR A 1 91 ? 4.331 0.347 -28.912 1.00 85.44 91 THR A C 1
ATOM 710 O O . THR A 1 91 ? 5.326 1.040 -29.113 1.00 85.44 91 THR A O 1
ATOM 713 N N . ASP A 1 92 ? 3.462 0.086 -29.884 1.00 86.19 92 ASP A N 1
ATOM 714 C CA . ASP A 1 92 ? 3.511 0.708 -31.210 1.00 86.19 92 ASP A CA 1
ATOM 715 C C . ASP A 1 92 ? 3.012 2.166 -31.226 1.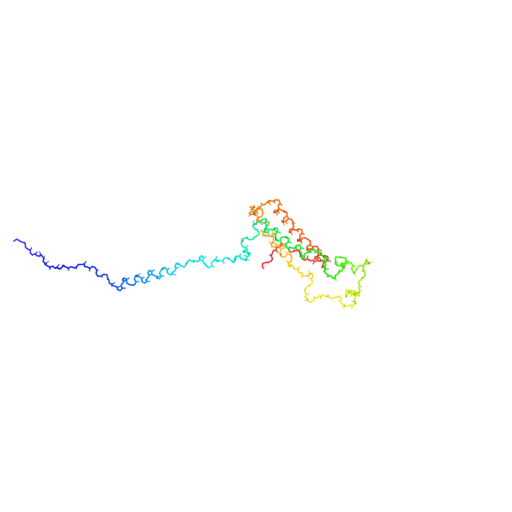00 86.19 92 ASP A C 1
ATOM 717 O O . ASP A 1 92 ? 3.193 2.861 -32.226 1.00 86.19 92 ASP A O 1
ATOM 721 N N . ASN A 1 93 ? 2.427 2.651 -30.128 1.00 90.12 93 ASN A N 1
ATOM 722 C CA . ASN A 1 93 ? 1.872 4.000 -30.031 1.00 90.12 93 ASN A CA 1
ATOM 723 C C . ASN A 1 93 ? 2.896 5.055 -29.561 1.00 90.12 93 ASN A C 1
ATOM 725 O O . ASN A 1 93 ? 2.717 6.248 -29.809 1.00 90.12 93 ASN A O 1
ATOM 729 N N . MET A 1 94 ? 3.996 4.650 -28.916 1.00 89.00 94 MET A N 1
ATOM 730 C CA . MET A 1 94 ? 5.040 5.568 -28.449 1.00 89.00 94 MET A CA 1
ATOM 731 C C . MET A 1 94 ? 6.439 4.960 -28.577 1.00 89.00 94 MET A C 1
ATOM 733 O O . MET A 1 94 ? 6.697 3.847 -28.133 1.00 89.00 94 MET A O 1
ATOM 737 N N . ALA A 1 95 ? 7.379 5.751 -29.099 1.00 86.25 95 ALA A N 1
ATOM 738 C CA . ALA A 1 95 ? 8.804 5.437 -29.092 1.00 86.25 95 ALA A CA 1
ATOM 739 C C . ALA A 1 95 ? 9.530 6.241 -28.002 1.00 86.25 95 ALA A C 1
ATOM 741 O O . ALA A 1 95 ? 9.337 7.453 -27.878 1.00 86.25 95 ALA A O 1
ATOM 742 N N . THR A 1 96 ? 10.398 5.580 -27.235 1.00 85.25 96 THR A N 1
ATOM 743 C CA . THR A 1 96 ? 11.271 6.226 -26.242 1.00 85.25 96 THR A CA 1
ATOM 744 C C . THR A 1 96 ? 12.725 6.252 -26.734 1.00 85.25 96 THR A C 1
ATOM 746 O O . THR A 1 96 ? 13.130 5.385 -27.507 1.00 85.25 96 THR A O 1
ATOM 749 N N . PRO A 1 97 ? 13.545 7.238 -26.319 1.00 85.75 97 PRO A N 1
ATOM 750 C CA . PRO A 1 97 ? 14.941 7.349 -26.763 1.00 85.75 97 PRO A CA 1
ATOM 751 C C . PRO A 1 97 ? 15.873 6.290 -26.145 1.00 85.75 97 PRO A C 1
ATOM 753 O O . PRO A 1 97 ? 17.060 6.251 -26.464 1.00 85.75 97 PRO A O 1
ATOM 756 N N . THR A 1 98 ? 15.362 5.453 -25.243 1.00 85.44 98 THR A N 1
ATOM 757 C CA . THR A 1 98 ? 16.104 4.415 -24.522 1.00 85.44 98 THR A CA 1
ATOM 758 C C . THR A 1 98 ? 15.618 3.032 -24.937 1.00 85.44 98 THR A C 1
ATOM 760 O O . THR A 1 98 ? 14.425 2.756 -24.865 1.00 85.44 98 THR A O 1
ATOM 763 N N . LEU A 1 99 ? 16.538 2.144 -25.319 1.00 85.00 99 LEU A N 1
ATOM 764 C CA . LEU A 1 99 ? 16.214 0.752 -25.631 1.00 85.00 99 LEU A CA 1
ATOM 765 C C . LEU A 1 99 ? 15.952 -0.044 -24.341 1.00 85.00 99 LEU A C 1
ATOM 767 O O . LEU A 1 99 ? 16.789 -0.052 -23.440 1.00 85.00 99 LEU A O 1
ATOM 771 N N . ASP A 1 100 ? 14.815 -0.737 -24.268 1.00 88.00 100 ASP A N 1
ATOM 772 C CA . ASP A 1 100 ? 14.493 -1.643 -23.160 1.00 88.00 100 ASP A CA 1
ATOM 773 C C . ASP A 1 100 ? 15.292 -2.958 -23.286 1.00 88.00 100 ASP A C 1
ATOM 775 O O . ASP A 1 100 ? 15.332 -3.590 -24.348 1.00 88.00 100 ASP A O 1
ATOM 779 N N . ASN A 1 101 ? 15.916 -3.391 -22.184 1.00 90.00 101 ASN A N 1
ATOM 780 C CA . ASN A 1 101 ? 16.733 -4.606 -22.116 1.00 90.00 101 ASN A CA 1
ATOM 781 C C . ASN A 1 101 ? 15.982 -5.874 -22.541 1.00 90.00 101 ASN A C 1
ATOM 783 O O . ASN A 1 101 ? 16.626 -6.826 -22.985 1.00 90.00 101 ASN A O 1
ATOM 787 N N . LYS A 1 102 ? 14.645 -5.909 -22.443 1.00 88.88 102 LYS A N 1
ATOM 788 C CA . LYS A 1 102 ? 13.851 -7.072 -22.875 1.00 88.88 102 LYS A CA 1
ATOM 789 C C . LYS A 1 102 ? 13.984 -7.383 -24.366 1.00 88.88 102 LYS A C 1
ATOM 791 O O . LYS A 1 102 ? 13.796 -8.528 -24.766 1.00 88.88 102 LYS A O 1
ATOM 796 N N . PHE A 1 103 ? 14.340 -6.385 -25.176 1.00 88.94 103 PHE A N 1
ATOM 797 C CA . PHE A 1 103 ? 14.542 -6.539 -26.617 1.00 88.94 103 PHE A CA 1
ATOM 798 C C . P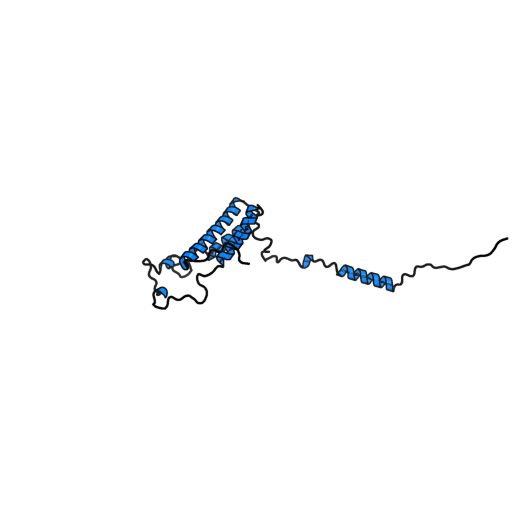HE A 1 103 ? 15.999 -6.850 -26.994 1.00 88.94 103 PHE A C 1
ATOM 800 O O . PHE A 1 103 ? 16.292 -7.076 -28.167 1.00 88.94 103 PHE A O 1
ATOM 807 N N . ILE A 1 104 ? 16.919 -6.887 -26.022 1.00 92.44 104 ILE A N 1
ATOM 808 C CA . ILE A 1 104 ? 18.332 -7.199 -26.249 1.00 92.44 104 ILE A CA 1
ATOM 809 C C . ILE A 1 104 ? 18.585 -8.678 -25.906 1.00 92.44 104 ILE A C 1
ATOM 811 O O . ILE A 1 104 ? 18.378 -9.090 -24.757 1.00 92.44 104 ILE A O 1
ATOM 815 N N . PRO A 1 105 ? 19.087 -9.494 -26.854 1.00 94.06 105 PRO A N 1
ATOM 816 C CA . PRO A 1 105 ? 19.377 -10.903 -26.601 1.00 94.06 105 PRO A CA 1
ATOM 817 C C . PRO A 1 105 ? 20.272 -11.117 -25.368 1.00 94.06 105 PRO A C 1
ATOM 819 O O . PRO A 1 105 ? 21.356 -10.547 -25.252 1.00 94.06 105 PRO A O 1
ATOM 822 N N . GLY A 1 106 ? 19.814 -11.951 -24.429 1.00 93.81 106 GLY A N 1
ATOM 823 C CA . GLY A 1 106 ? 20.558 -12.312 -23.213 1.00 93.81 106 GLY A CA 1
ATOM 824 C C . GLY A 1 106 ? 20.565 -11.267 -22.084 1.00 93.81 106 GLY A C 1
ATOM 825 O O . GLY A 1 106 ? 21.217 -11.500 -21.057 1.00 93.81 106 GLY A O 1
ATOM 826 N N . GLN A 1 107 ? 19.857 -10.140 -22.244 1.00 92.69 107 GLN A N 1
ATOM 827 C CA . GLN A 1 107 ? 19.738 -9.094 -21.215 1.00 92.69 107 GLN A CA 1
ATOM 828 C C . GLN A 1 107 ? 18.401 -9.109 -20.468 1.00 92.69 107 GLN A C 1
ATOM 830 O O . GLN A 1 107 ? 18.309 -8.515 -19.394 1.00 92.69 107 GLN A O 1
ATOM 835 N N . TRP A 1 108 ? 17.393 -9.838 -20.955 1.00 91.38 108 TRP A N 1
ATOM 836 C CA . TRP A 1 108 ? 16.193 -10.101 -20.163 1.00 91.38 108 TRP A CA 1
ATOM 837 C C . TRP A 1 108 ? 16.511 -11.119 -19.063 1.00 91.38 108 TRP A C 1
ATOM 839 O O . TRP A 1 108 ? 16.589 -12.324 -19.300 1.00 91.38 108 TRP A O 1
ATOM 849 N N . ARG A 1 109 ? 16.758 -10.617 -17.852 1.00 89.19 109 ARG A N 1
ATOM 850 C CA . ARG A 1 109 ? 17.162 -11.411 -16.686 1.00 89.19 109 ARG A CA 1
ATOM 851 C C . ARG A 1 109 ? 16.235 -11.132 -15.514 1.00 89.19 109 ARG A C 1
ATOM 853 O O . ARG A 1 109 ? 15.700 -10.035 -15.390 1.00 89.19 109 ARG A O 1
ATOM 860 N N . VAL A 1 110 ? 16.091 -12.119 -14.636 1.00 87.19 110 VAL A N 1
ATOM 861 C CA . VAL A 1 110 ? 15.417 -11.935 -13.348 1.00 87.19 110 VAL A CA 1
ATOM 862 C C . VAL A 1 110 ? 16.344 -11.131 -12.438 1.00 87.19 110 VAL A C 1
ATOM 864 O O . VAL A 1 110 ? 17.523 -11.465 -12.301 1.00 87.19 110 VAL A O 1
ATOM 867 N N . GLY A 1 111 ? 15.829 -10.048 -11.855 1.00 85.31 111 GLY A N 1
ATOM 868 C CA . GLY A 1 111 ? 16.576 -9.245 -10.890 1.00 85.31 111 GLY A CA 1
ATOM 869 C C . GLY A 1 111 ? 16.942 -10.068 -9.653 1.00 85.31 111 GLY A C 1
ATOM 870 O O . GLY A 1 111 ? 16.176 -10.924 -9.222 1.00 85.31 111 GLY A O 1
ATOM 871 N N . SER A 1 112 ? 18.111 -9.812 -9.067 1.00 87.00 112 SER A N 1
ATOM 872 C CA . SER A 1 112 ? 18.538 -10.491 -7.835 1.00 87.00 112 SER A CA 1
ATOM 873 C C . SER A 1 112 ? 17.771 -10.032 -6.594 1.00 87.00 112 SER A C 1
ATOM 875 O O . SER A 1 112 ? 17.749 -10.752 -5.604 1.00 87.00 112 SER A O 1
ATOM 877 N N . ASN A 1 113 ? 17.158 -8.845 -6.646 1.00 86.31 113 ASN A N 1
ATOM 878 C CA . ASN A 1 113 ? 16.380 -8.244 -5.569 1.00 86.31 113 ASN A CA 1
ATOM 879 C C . ASN A 1 113 ? 15.198 -7.452 -6.149 1.00 86.31 113 ASN A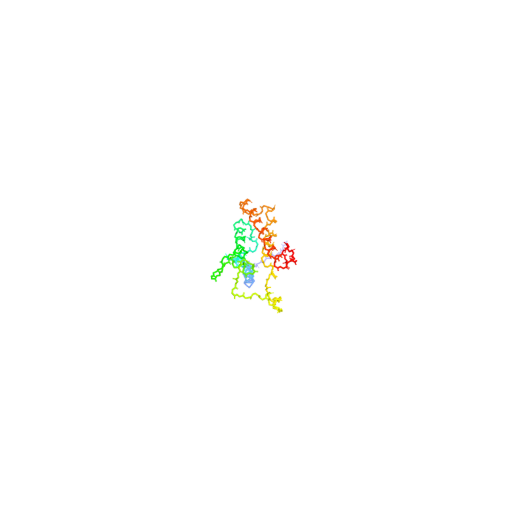 C 1
ATOM 881 O O . ASN A 1 113 ? 15.303 -6.896 -7.245 1.00 86.31 113 ASN A O 1
ATOM 885 N N . GLY A 1 114 ? 14.123 -7.325 -5.369 1.00 83.56 114 GLY A N 1
ATOM 886 C CA . GLY A 1 114 ? 12.972 -6.480 -5.692 1.00 83.56 114 GLY A CA 1
ATOM 887 C C . GLY A 1 114 ? 12.101 -7.023 -6.827 1.00 83.56 114 GLY A C 1
ATOM 888 O O . GLY A 1 114 ? 11.914 -8.231 -6.964 1.00 83.56 114 GLY A O 1
ATOM 889 N N . GLY A 1 115 ? 11.559 -6.105 -7.628 1.00 88.44 115 GLY A N 1
ATOM 890 C CA . GLY A 1 115 ? 10.596 -6.413 -8.683 1.00 88.44 115 GLY A CA 1
ATOM 891 C C . GLY A 1 115 ? 9.181 -6.617 -8.148 1.00 88.44 115 GLY A C 1
ATOM 892 O O . GLY A 1 115 ? 8.859 -6.252 -7.018 1.00 88.44 115 GLY A O 1
ATOM 893 N N . ASP A 1 116 ? 8.330 -7.214 -8.976 1.00 91.31 116 ASP A N 1
ATOM 894 C CA . ASP A 1 116 ? 6.915 -7.374 -8.651 1.00 91.31 116 ASP A CA 1
ATOM 895 C C . ASP A 1 116 ? 6.636 -8.498 -7.646 1.00 91.31 116 ASP A C 1
ATOM 897 O O . ASP A 1 116 ? 5.509 -8.602 -7.157 1.00 91.31 116 ASP A O 1
ATOM 901 N N . TRP A 1 117 ? 7.635 -9.317 -7.290 1.00 91.69 117 TRP A N 1
ATOM 902 C CA . TRP A 1 117 ? 7.515 -10.346 -6.251 1.00 91.69 117 TRP A CA 1
ATOM 903 C C . TRP A 1 117 ? 7.549 -9.716 -4.847 1.00 91.69 117 TRP A C 1
ATOM 905 O O . TRP A 1 117 ? 8.509 -9.848 -4.092 1.00 91.69 117 TRP A O 1
ATOM 915 N N . ASP A 1 118 ? 6.478 -9.000 -4.513 1.00 91.19 118 ASP A N 1
ATOM 916 C CA . ASP A 1 118 ? 6.281 -8.300 -3.245 1.00 91.19 118 ASP A CA 1
ATOM 917 C C . ASP A 1 118 ? 4.859 -8.528 -2.718 1.00 91.19 118 ASP A C 1
ATOM 919 O O . ASP A 1 118 ? 3.883 -8.501 -3.474 1.00 91.19 118 ASP A O 1
ATOM 923 N N . PHE A 1 119 ? 4.756 -8.720 -1.402 1.00 92.75 119 PHE A N 1
ATOM 924 C CA . PHE A 1 119 ? 3.505 -8.981 -0.688 1.00 92.75 119 PHE A CA 1
ATOM 925 C C . PHE A 1 119 ? 3.141 -7.864 0.296 1.00 92.75 119 PHE A C 1
ATOM 927 O O . PHE A 1 119 ? 2.175 -8.010 1.043 1.00 92.75 119 PHE A O 1
ATOM 934 N N . SER A 1 120 ? 3.873 -6.749 0.314 1.00 91.75 120 SER A N 1
ATOM 935 C 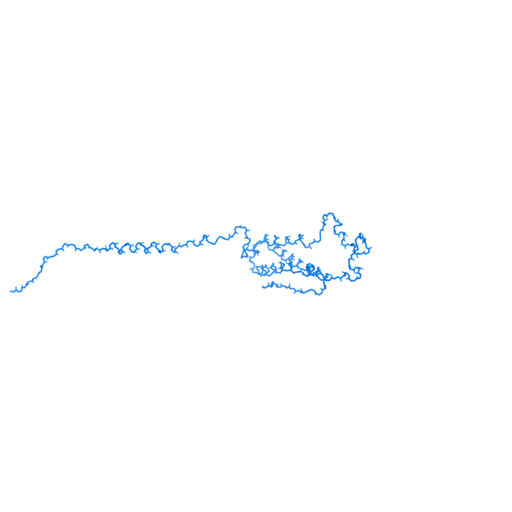CA . SER A 1 120 ? 3.734 -5.714 1.341 1.00 91.75 120 SER A CA 1
ATOM 936 C C . SER A 1 120 ? 2.336 -5.088 1.338 1.00 91.75 120 SER A C 1
ATOM 938 O O . SER A 1 120 ? 1.653 -5.086 2.363 1.00 91.75 120 SER A O 1
ATOM 940 N N . SER A 1 121 ? 1.839 -4.646 0.178 1.00 93.06 121 SER A N 1
ATOM 941 C CA . SER A 1 121 ? 0.472 -4.106 0.064 1.00 93.06 121 SER A CA 1
ATOM 942 C C . SER A 1 121 ? -0.603 -5.170 0.318 1.00 93.06 121 SER A C 1
ATOM 944 O O . SER A 1 121 ? -1.642 -4.881 0.908 1.00 93.06 121 SER A O 1
ATOM 946 N N . ILE A 1 122 ? -0.346 -6.424 -0.073 1.00 94.56 122 ILE A N 1
ATOM 947 C CA . ILE A 1 122 ? -1.253 -7.556 0.179 1.00 94.56 122 ILE A CA 1
ATOM 948 C C . ILE A 1 122 ? -1.386 -7.804 1.682 1.00 94.56 122 ILE A C 1
ATOM 950 O O . ILE A 1 122 ? -2.498 -8.006 2.172 1.00 94.56 122 ILE A O 1
ATOM 954 N N . TYR A 1 123 ? -0.271 -7.760 2.412 1.00 93.31 123 TYR A N 1
ATOM 955 C CA . TYR A 1 123 ? -0.245 -7.894 3.862 1.00 93.31 123 TYR A CA 1
ATOM 956 C C . TYR A 1 123 ? -1.097 -6.811 4.523 1.00 93.31 123 TYR A C 1
ATOM 958 O O . TYR A 1 123 ? -1.961 -7.149 5.327 1.00 93.31 123 TYR A O 1
ATOM 966 N N . GLN A 1 124 ? -0.923 -5.539 4.140 1.00 92.50 124 GLN A N 1
ATOM 967 C CA . GLN A 1 124 ? -1.719 -4.436 4.693 1.00 92.50 124 GLN A CA 1
ATOM 968 C C . GLN A 1 124 ? -3.221 -4.664 4.456 1.00 92.50 124 GLN A C 1
ATOM 970 O O . GLN A 1 124 ? -4.029 -4.597 5.382 1.00 92.50 124 GLN A O 1
ATOM 975 N N . MET A 1 125 ? -3.616 -5.038 3.235 1.00 95.38 125 MET A N 1
ATOM 976 C CA . MET A 1 125 ? -5.035 -5.267 2.933 1.00 95.38 125 MET A CA 1
ATOM 977 C C . MET A 1 125 ? -5.602 -6.481 3.667 1.00 95.38 125 MET A C 1
ATOM 979 O O . MET A 1 125 ? -6.730 -6.441 4.157 1.00 95.38 125 MET A O 1
ATOM 983 N N . ASN A 1 126 ? -4.825 -7.556 3.791 1.00 95.25 126 ASN A N 1
ATOM 984 C CA . ASN A 1 126 ? -5.235 -8.722 4.563 1.00 95.25 126 ASN A CA 1
ATOM 985 C C . ASN A 1 126 ? -5.324 -8.408 6.057 1.00 95.25 126 ASN A C 1
ATOM 987 O O . ASN A 1 126 ? -6.262 -8.870 6.698 1.00 95.25 126 ASN A O 1
ATOM 991 N N . TYR A 1 127 ? -4.402 -7.622 6.614 1.00 94.00 127 TYR A N 1
ATOM 992 C CA . TYR A 1 127 ? -4.457 -7.190 8.009 1.00 94.00 127 TYR A CA 1
ATOM 993 C C . TYR A 1 127 ? -5.728 -6.390 8.287 1.00 94.00 127 TYR A C 1
ATOM 995 O O . TYR A 1 127 ? -6.478 -6.730 9.203 1.00 94.00 127 TYR A O 1
ATOM 1003 N N . PHE A 1 128 ? -6.027 -5.399 7.445 1.00 95.56 128 PHE A N 1
ATOM 1004 C CA . PHE A 1 128 ? -7.258 -4.624 7.549 1.00 95.56 128 PHE A CA 1
ATOM 1005 C C . PHE A 1 128 ? -8.496 -5.514 7.470 1.00 95.56 128 PHE A C 1
ATOM 1007 O O . PHE A 1 128 ? -9.317 -5.509 8.380 1.00 95.56 128 PHE A O 1
ATOM 1014 N N . ILE A 1 129 ? -8.618 -6.328 6.418 1.00 96.50 129 ILE A N 1
ATOM 1015 C CA . ILE A 1 129 ? -9.802 -7.166 6.190 1.00 96.50 129 ILE A CA 1
ATOM 1016 C C . ILE A 1 129 ? -9.992 -8.166 7.337 1.00 96.50 129 ILE A C 1
ATOM 1018 O O . ILE A 1 129 ? -11.101 -8.292 7.857 1.00 96.50 129 ILE A O 1
ATOM 1022 N N . ASN A 1 130 ? -8.927 -8.848 7.764 1.00 94.69 130 ASN A N 1
ATOM 1023 C CA . ASN A 1 130 ? -9.009 -9.860 8.819 1.00 94.69 130 ASN A CA 1
ATOM 1024 C C . ASN A 1 130 ? -9.274 -9.254 10.204 1.00 94.69 130 ASN A C 1
ATOM 1026 O O . ASN A 1 130 ? -9.838 -9.936 11.053 1.00 94.69 130 ASN A O 1
ATOM 1030 N N . THR A 1 131 ? -8.934 -7.981 10.421 1.00 93.94 131 THR A N 1
ATOM 1031 C CA . THR A 1 131 ? -9.215 -7.268 11.678 1.00 93.94 131 THR A CA 1
ATOM 1032 C C . THR A 1 131 ? -10.608 -6.636 11.677 1.00 93.94 131 THR A C 1
ATOM 1034 O O . THR A 1 131 ? -11.367 -6.781 12.633 1.00 93.94 131 THR A O 1
ATOM 1037 N N . VAL A 1 132 ? -10.971 -5.945 10.595 1.00 96.12 132 VAL A N 1
ATOM 1038 C CA . VAL A 1 132 ? -12.176 -5.109 10.503 1.00 96.12 132 VAL A CA 1
ATOM 1039 C C . VAL A 1 132 ? -13.425 -5.935 10.225 1.00 96.12 132 VAL A C 1
ATOM 1041 O O . VAL A 1 132 ? -14.467 -5.673 10.816 1.00 96.12 132 VAL A O 1
ATOM 1044 N N . VAL A 1 133 ? -13.361 -6.951 9.358 1.00 96.62 133 VAL A N 1
ATOM 1045 C CA . VAL A 1 133 ? -14.562 -7.715 8.974 1.00 96.62 133 VAL A CA 1
ATOM 1046 C C . VAL A 1 133 ? -15.202 -8.449 10.160 1.00 96.62 133 VAL A C 1
ATOM 1048 O O . VAL A 1 133 ? -16.430 -8.396 10.264 1.00 96.62 133 VAL A O 1
ATOM 1051 N N . PRO A 1 134 ? -14.452 -9.106 11.069 1.00 95.88 134 PRO A N 1
ATOM 1052 C CA . PRO A 1 134 ? -15.039 -9.672 12.284 1.00 95.88 134 PRO A CA 1
ATOM 1053 C C . PRO A 1 134 ? -15.682 -8.603 13.177 1.00 95.88 134 PRO A C 1
ATOM 1055 O O . PRO A 1 134 ? -16.857 -8.727 13.517 1.00 95.88 134 PRO A O 1
ATOM 1058 N N . LYS A 1 135 ? -14.967 -7.502 13.464 1.00 95.19 135 LYS A N 1
ATOM 1059 C CA . LYS A 1 135 ? -15.480 -6.387 14.283 1.00 95.19 135 LYS A CA 1
ATOM 1060 C C . LYS A 1 135 ? -16.753 -5.770 13.691 1.00 95.19 135 LYS A C 1
ATOM 1062 O O . LYS A 1 135 ? -17.691 -5.464 14.422 1.00 95.19 135 LYS A O 1
ATOM 1067 N N . TRP A 1 136 ? -16.806 -5.621 12.367 1.00 96.56 136 TRP A N 1
ATOM 1068 C CA . TRP A 1 136 ? -17.970 -5.114 11.641 1.00 96.56 136 TRP A CA 1
ATOM 1069 C C . TRP A 1 136 ? -19.176 -6.045 11.778 1.00 96.56 136 TRP A C 1
ATOM 1071 O O . TRP A 1 136 ? -20.267 -5.583 12.102 1.00 96.56 136 TRP A O 1
ATOM 1081 N N . LYS A 1 137 ? -18.979 -7.360 11.613 1.00 96.19 137 LYS A N 1
ATOM 1082 C CA . LYS A 1 137 ? -20.040 -8.367 11.802 1.00 96.19 137 LYS A CA 1
ATOM 1083 C C . LYS A 1 137 ? -20.562 -8.411 13.240 1.00 96.19 137 LYS A C 1
ATOM 1085 O O . LYS A 1 137 ? -21.733 -8.712 13.451 1.00 96.19 137 LYS A O 1
ATOM 1090 N N . GLU A 1 138 ? -19.711 -8.092 14.210 1.00 96.44 138 GLU A N 1
ATOM 1091 C CA . GLU A 1 138 ? -20.058 -7.980 15.631 1.00 96.44 138 GLU A CA 1
ATOM 1092 C C . GLU A 1 138 ? -20.655 -6.608 16.010 1.00 96.44 138 GLU A C 1
ATOM 1094 O O . GLU A 1 138 ? -21.008 -6.406 17.168 1.00 96.44 138 GLU A O 1
ATOM 1099 N N . ASN A 1 139 ? -20.791 -5.665 15.065 1.00 94.56 139 ASN A N 1
ATOM 1100 C CA . ASN A 1 139 ? -21.206 -4.273 15.308 1.00 94.56 139 ASN A CA 1
ATOM 1101 C C . ASN A 1 139 ? -20.354 -3.545 16.368 1.00 94.56 139 ASN A C 1
ATOM 1103 O O . ASN A 1 139 ? -20.858 -2.730 17.138 1.00 94.56 139 ASN A O 1
ATOM 1107 N N . ARG A 1 140 ? -19.050 -3.840 16.416 1.00 94.44 140 ARG A N 1
ATOM 1108 C CA . ARG A 1 140 ? -18.106 -3.258 17.387 1.00 94.44 140 ARG A CA 1
AT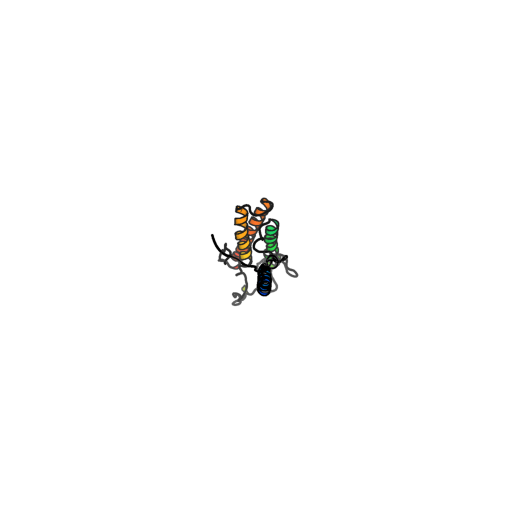OM 1109 C C . ARG A 1 140 ? -17.391 -2.005 16.894 1.00 94.44 140 ARG A C 1
ATOM 1111 O O . ARG A 1 140 ? -16.637 -1.412 17.655 1.00 94.44 140 ARG A O 1
ATOM 1118 N N . ILE A 1 141 ? -17.608 -1.628 15.636 1.00 95.81 141 ILE A N 1
ATOM 1119 C CA . ILE A 1 141 ? -16.983 -0.456 15.023 1.00 95.81 141 ILE A CA 1
ATOM 1120 C C . ILE A 1 141 ? -17.894 0.751 15.221 1.00 95.81 141 ILE A C 1
ATOM 1122 O O . ILE A 1 141 ? -19.074 0.708 14.871 1.00 95.81 141 ILE A O 1
ATOM 1126 N N . LEU A 1 142 ? -17.342 1.828 15.766 1.00 95.81 142 LEU A N 1
ATOM 1127 C CA . LEU A 1 142 ? -18.055 3.071 16.026 1.00 95.81 142 LEU A CA 1
ATOM 1128 C C . LEU A 1 142 ? -18.097 3.945 14.764 1.00 95.81 142 LEU A C 1
ATOM 1130 O O . LEU A 1 142 ? -17.075 4.154 14.111 1.00 95.81 142 LEU A O 1
AT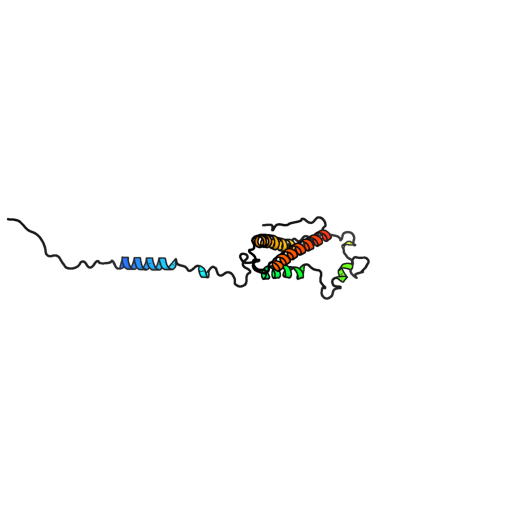OM 1134 N N . GLY A 1 143 ? -19.272 4.492 14.440 1.00 95.44 143 GLY A N 1
ATOM 1135 C CA . GLY A 1 143 ? -19.458 5.433 13.331 1.00 95.44 143 GLY A CA 1
ATOM 1136 C C . GLY A 1 143 ? -20.680 5.130 12.466 1.00 95.44 143 GLY A C 1
ATOM 1137 O O . GLY A 1 143 ? -21.582 4.385 12.850 1.00 95.44 143 GLY A O 1
ATOM 1138 N N . ASN A 1 144 ? -20.722 5.738 11.285 1.00 97.62 144 ASN A N 1
ATOM 1139 C CA . ASN A 1 144 ? -21.769 5.549 10.296 1.00 97.62 144 ASN A CA 1
ATOM 1140 C C . ASN A 1 144 ? -21.606 4.197 9.582 1.00 97.62 144 ASN A C 1
ATOM 1142 O O . ASN A 1 144 ? -20.596 3.925 8.933 1.00 97.62 144 ASN A O 1
ATOM 1146 N N . SER A 1 145 ? -22.640 3.356 9.643 1.00 95.88 145 SER A N 1
ATOM 1147 C CA . SER A 1 145 ? -22.615 2.006 9.068 1.00 95.88 145 SER A CA 1
ATOM 1148 C C . SER A 1 145 ? -22.400 1.976 7.551 1.00 95.88 145 SER A C 1
ATOM 1150 O O . SER A 1 145 ? -21.741 1.061 7.055 1.00 95.88 145 SER A O 1
ATOM 1152 N N . SER A 1 146 ? -22.908 2.971 6.814 1.00 97.56 146 SER A N 1
ATOM 1153 C CA . SER A 1 146 ? -22.709 3.086 5.364 1.00 97.56 146 SER A CA 1
ATOM 1154 C C . SER A 1 146 ? -21.247 3.369 5.031 1.00 97.56 146 SER A C 1
ATOM 1156 O O . SER A 1 146 ? -20.696 2.759 4.117 1.00 97.56 146 SER A O 1
ATOM 1158 N N . ASN A 1 147 ? -20.603 4.253 5.791 1.00 97.88 147 ASN A N 1
ATOM 1159 C CA . ASN A 1 147 ? -19.199 4.598 5.579 1.00 97.88 147 ASN A CA 1
ATOM 1160 C C . ASN A 1 147 ? -18.275 3.449 5.996 1.00 97.88 147 ASN A C 1
ATOM 1162 O O . ASN A 1 147 ? -17.348 3.107 5.269 1.00 97.88 147 ASN A O 1
ATOM 1166 N N . ILE A 1 148 ? -18.575 2.766 7.104 1.00 98.19 148 ILE A N 1
ATOM 1167 C CA . ILE A 1 148 ? -17.853 1.549 7.505 1.00 98.19 148 ILE A CA 1
ATOM 1168 C C . ILE A 1 148 ? -17.915 0.497 6.386 1.00 98.19 148 ILE A C 1
ATOM 1170 O O . ILE A 1 148 ? -16.882 -0.043 5.986 1.00 98.19 148 ILE A O 1
ATOM 1174 N N . ALA A 1 149 ? -19.106 0.234 5.835 1.00 97.88 149 ALA A N 1
ATOM 1175 C CA . ALA A 1 149 ? -19.268 -0.697 4.719 1.00 97.88 149 ALA A CA 1
ATOM 1176 C C . ALA A 1 149 ? -18.512 -0.235 3.460 1.00 97.88 149 ALA A C 1
ATOM 1178 O O . ALA A 1 149 ? -17.911 -1.059 2.769 1.00 97.88 149 ALA A O 1
ATOM 1179 N N . HIS A 1 150 ? -18.499 1.072 3.191 1.00 98.06 150 HIS A N 1
ATOM 1180 C CA . HIS A 1 150 ? -17.738 1.670 2.098 1.00 98.06 150 HIS A CA 1
ATOM 1181 C C . HIS A 1 150 ? -16.231 1.397 2.234 1.00 98.06 150 HIS A C 1
ATOM 1183 O O . HIS A 1 150 ? -15.651 0.827 1.312 1.00 98.06 150 HIS A O 1
ATOM 1189 N N . TYR A 1 151 ? -15.616 1.681 3.387 1.00 98.19 151 TYR A N 1
ATOM 1190 C CA . TYR A 1 151 ? -14.177 1.456 3.608 1.00 98.19 151 TYR A CA 1
ATOM 1191 C C . TYR A 1 151 ? -13.789 -0.029 3.587 1.00 98.19 151 TYR A C 1
ATOM 1193 O O . TYR A 1 151 ? -12.716 -0.398 3.108 1.00 98.19 151 TYR A O 1
ATOM 1201 N N . ILE A 1 152 ? -14.678 -0.919 4.036 1.00 98.06 152 ILE A N 1
ATOM 1202 C CA . ILE A 1 152 ? -14.487 -2.366 3.861 1.00 98.06 152 ILE A CA 1
ATOM 1203 C C . ILE A 1 152 ? -14.475 -2.729 2.371 1.00 98.06 152 ILE A C 1
ATOM 1205 O O . ILE A 1 152 ? -13.610 -3.488 1.929 1.00 98.06 152 ILE A O 1
ATOM 1209 N N . GLY A 1 153 ? -15.407 -2.176 1.591 1.00 98.19 153 GLY A N 1
ATOM 1210 C CA . GLY A 1 153 ? -15.457 -2.344 0.140 1.00 98.19 153 GLY A CA 1
ATOM 1211 C C . GLY A 1 153 ? -14.195 -1.837 -0.558 1.00 98.19 153 GLY A C 1
ATOM 1212 O O . GLY A 1 153 ? -13.632 -2.554 -1.387 1.00 98.19 153 GLY A O 1
ATOM 1213 N N . GLU A 1 154 ? -13.706 -0.655 -0.175 1.00 97.44 154 GLU A N 1
ATOM 1214 C CA . GLU A 1 154 ? -12.444 -0.106 -0.676 1.00 97.44 154 GLU A CA 1
ATOM 1215 C C . GLU A 1 154 ? -11.279 -1.062 -0.426 1.00 97.44 154 GLU A C 1
ATOM 1217 O O . GLU A 1 154 ? -10.547 -1.381 -1.356 1.00 97.44 154 GLU A O 1
ATOM 1222 N N . ALA A 1 155 ? -11.124 -1.592 0.790 1.00 97.25 155 ALA A N 1
ATOM 1223 C CA . ALA A 1 155 ? -10.034 -2.519 1.095 1.00 97.25 155 ALA A CA 1
ATOM 1224 C C . ALA A 1 155 ? -10.080 -3.794 0.232 1.00 97.25 155 ALA A C 1
ATOM 1226 O O . ALA A 1 155 ? -9.044 -4.269 -0.242 1.00 97.25 155 ALA A O 1
ATOM 1227 N N . TYR A 1 156 ? -11.275 -4.342 -0.028 1.00 97.88 156 TYR A N 1
ATOM 1228 C CA . TYR A 1 156 ? -11.429 -5.467 -0.955 1.00 97.88 156 TYR A CA 1
ATOM 1229 C C . TYR A 1 156 ? -11.052 -5.095 -2.391 1.00 97.88 156 TYR A C 1
ATOM 1231 O O . TYR A 1 156 ? -10.362 -5.877 -3.051 1.00 97.88 156 TYR A O 1
ATOM 1239 N N . PHE A 1 157 ? -11.480 -3.922 -2.862 1.00 97.94 157 PHE A N 1
ATOM 1240 C CA . PHE A 1 157 ? -11.132 -3.411 -4.185 1.00 97.94 157 PHE A CA 1
ATOM 1241 C C . PHE A 1 157 ? -9.623 -3.205 -4.328 1.00 97.94 157 PHE A C 1
ATOM 1243 O O . PHE A 1 157 ? -9.027 -3.737 -5.259 1.00 97.94 157 PHE A O 1
ATOM 1250 N N . LEU A 1 158 ? -8.990 -2.515 -3.379 1.00 97.44 158 LEU A N 1
ATOM 1251 C CA . LEU A 1 158 ? -7.550 -2.261 -3.372 1.00 97.44 158 LEU A CA 1
ATOM 1252 C C . LEU A 1 158 ? -6.760 -3.572 -3.367 1.00 97.44 158 LEU A C 1
ATOM 1254 O O . LEU A 1 158 ? -5.818 -3.728 -4.142 1.00 97.44 158 LEU A O 1
ATOM 1258 N N . ARG A 1 159 ? -7.181 -4.568 -2.576 1.00 97.06 159 ARG A N 1
ATOM 1259 C CA . ARG A 1 159 ? -6.560 -5.899 -2.607 1.00 97.06 159 ARG A CA 1
ATOM 1260 C C . ARG A 1 159 ? -6.677 -6.553 -3.983 1.00 97.06 159 ARG A C 1
ATOM 1262 O O . ARG A 1 159 ? -5.702 -7.120 -4.471 1.00 97.06 159 ARG A O 1
ATOM 1269 N N . ALA A 1 160 ? -7.859 -6.506 -4.594 1.00 97.19 160 ALA A N 1
ATOM 1270 C CA . ALA A 1 160 ? -8.078 -7.064 -5.924 1.00 97.19 160 ALA A CA 1
ATOM 1271 C C . ALA A 1 160 ? -7.240 -6.338 -6.987 1.00 97.19 160 ALA A C 1
ATOM 1273 O O . ALA A 1 160 ? -6.636 -6.994 -7.830 1.00 97.19 160 ALA A O 1
ATOM 1274 N N . TYR A 1 161 ? -7.148 -5.010 -6.902 1.00 97.25 161 TYR A N 1
ATOM 1275 C CA . TYR A 1 161 ? -6.330 -4.178 -7.778 1.00 97.25 161 TYR A CA 1
ATOM 1276 C C . TYR A 1 161 ? -4.846 -4.555 -7.697 1.00 97.25 161 TYR A C 1
ATOM 1278 O O . TYR A 1 161 ? -4.208 -4.779 -8.724 1.00 97.25 161 TYR A O 1
ATOM 1286 N N . VAL A 1 162 ? -4.315 -4.729 -6.482 1.00 96.19 162 VAL A N 1
ATOM 1287 C CA . VAL A 1 162 ? -2.935 -5.194 -6.275 1.00 96.19 162 VAL A CA 1
ATOM 1288 C C . VAL A 1 162 ? -2.722 -6.569 -6.906 1.00 96.19 162 VAL A C 1
ATOM 1290 O O . VAL A 1 162 ? -1.775 -6.744 -7.670 1.00 96.19 162 VAL A O 1
ATOM 1293 N N . TYR A 1 163 ? -3.606 -7.538 -6.642 1.00 97.19 163 TYR A N 1
ATOM 1294 C CA . TYR A 1 163 ? -3.497 -8.876 -7.237 1.00 97.19 163 TYR A CA 1
ATOM 1295 C C . TYR A 1 163 ? -3.584 -8.863 -8.760 1.00 97.19 163 TYR A C 1
ATOM 1297 O O . TYR A 1 163 ? -2.874 -9.624 -9.414 1.00 97.19 163 TYR A O 1
ATOM 1305 N N . PHE A 1 164 ? -4.422 -8.001 -9.328 1.00 96.69 164 PHE A N 1
ATOM 1306 C CA . PHE A 1 164 ? -4.515 -7.840 -10.771 1.00 96.69 164 PHE A CA 1
ATOM 1307 C C . PHE A 1 164 ? -3.189 -7.345 -11.362 1.00 96.69 164 PHE A C 1
ATOM 1309 O O . PHE A 1 164 ? -2.703 -7.934 -12.325 1.00 96.69 164 PHE A O 1
ATOM 1316 N N . GLY A 1 165 ? -2.544 -6.361 -10.730 1.00 95.69 165 GLY A N 1
ATOM 1317 C CA . GLY A 1 165 ? -1.200 -5.929 -11.120 1.00 95.69 165 GLY A CA 1
ATOM 1318 C C . GLY A 1 165 ? -0.169 -7.063 -11.047 1.00 95.69 165 GLY A C 1
ATOM 1319 O O . GLY A 1 165 ? 0.624 -7.240 -11.971 1.00 95.69 165 GLY A O 1
ATOM 1320 N N . LYS A 1 166 ? -0.220 -7.902 -10.000 1.00 95.94 166 LYS A N 1
ATOM 1321 C CA . LYS A 1 166 ? 0.666 -9.078 -9.883 1.00 95.94 166 LYS A CA 1
ATOM 1322 C C . LYS A 1 166 ? 0.426 -10.108 -10.986 1.00 95.94 166 LYS A C 1
ATOM 1324 O O . LYS A 1 166 ? 1.390 -10.628 -11.537 1.00 95.94 166 LYS A O 1
ATOM 1329 N N . LEU A 1 167 ? -0.832 -10.362 -11.345 1.00 96.31 167 LEU A N 1
ATOM 1330 C CA . LEU A 1 167 ? -1.189 -11.248 -12.455 1.00 96.31 167 LEU A CA 1
ATOM 1331 C C . LEU A 1 167 ? -0.628 -10.732 -13.787 1.00 96.31 167 LEU A C 1
ATOM 1333 O O . LEU A 1 167 ? -0.073 -11.512 -14.555 1.00 96.31 167 LEU A O 1
ATOM 1337 N N . GLN A 1 168 ? -0.740 -9.429 -14.052 1.00 94.12 168 GLN A N 1
ATOM 1338 C CA . GLN A 1 168 ? -0.207 -8.826 -15.278 1.00 94.12 168 GLN A CA 1
ATOM 1339 C C . GLN A 1 168 ? 1.323 -8.911 -15.355 1.00 94.12 168 GLN A C 1
ATOM 1341 O O . GLN A 1 168 ? 1.862 -9.150 -16.433 1.00 94.12 168 GLN A O 1
ATOM 1346 N N . ALA A 1 169 ? 2.014 -8.727 -14.229 1.00 91.94 169 ALA A N 1
ATOM 1347 C CA . ALA A 1 169 ? 3.473 -8.707 -14.185 1.00 91.94 169 ALA A CA 1
ATOM 1348 C C . ALA A 1 169 ? 4.115 -10.106 -14.144 1.00 91.94 169 ALA A C 1
ATOM 1350 O O . ALA A 1 169 ? 5.169 -10.321 -14.741 1.00 91.94 169 ALA A O 1
ATOM 1351 N N . LEU A 1 170 ? 3.506 -11.049 -13.419 1.00 93.44 170 LEU A N 1
ATOM 1352 C CA . LEU A 1 170 ? 4.135 -12.322 -13.044 1.00 93.44 170 LEU A CA 1
ATOM 1353 C C . LEU A 1 170 ? 3.350 -13.560 -13.493 1.00 93.44 170 LEU A C 1
ATOM 1355 O O . LEU A 1 170 ? 3.896 -14.662 -13.480 1.00 93.44 170 LEU A O 1
ATOM 1359 N N . GLY A 1 171 ? 2.085 -13.410 -13.887 1.00 94.31 171 GLY A N 1
ATOM 1360 C CA . GLY A 1 171 ? 1.218 -14.539 -14.207 1.00 94.31 171 GLY A CA 1
ATOM 1361 C C . GLY A 1 171 ? 0.735 -15.261 -12.948 1.00 94.31 171 GLY A C 1
ATOM 1362 O O . GLY A 1 171 ? -0.081 -14.723 -12.200 1.00 94.31 171 GLY A O 1
ATOM 1363 N N . ASP A 1 172 ? 1.210 -16.489 -12.729 1.00 94.06 172 ASP A N 1
ATOM 1364 C CA . ASP A 1 172 ? 0.775 -17.357 -11.624 1.00 94.06 172 ASP A CA 1
ATOM 1365 C C . ASP A 1 172 ? 1.328 -16.881 -10.267 1.00 94.06 172 ASP A C 1
ATOM 1367 O O . ASP A 1 172 ? 2.317 -17.390 -9.738 1.00 94.06 172 ASP A O 1
ATOM 1371 N N . PHE A 1 173 ? 0.704 -15.834 -9.726 1.00 94.75 173 PHE A N 1
ATOM 1372 C CA . PHE A 1 173 ? 1.041 -15.257 -8.432 1.00 94.75 173 PHE A CA 1
ATOM 1373 C C . PHE A 1 173 ? 0.136 -15.828 -7.325 1.00 94.75 173 PHE A C 1
ATOM 1375 O O . PHE A 1 173 ? -1.092 -15.827 -7.468 1.00 94.75 173 PHE A O 1
ATOM 1382 N N . PRO A 1 174 ? 0.692 -16.281 -6.186 1.00 94.81 174 PRO A N 1
ATOM 1383 C CA . PRO A 1 174 ? -0.088 -16.951 -5.152 1.00 94.81 174 PRO A CA 1
ATOM 1384 C C . PRO A 1 174 ? -1.087 -16.009 -4.469 1.00 94.81 174 PRO A C 1
ATOM 1386 O O . PRO A 1 174 ? -0.757 -14.893 -4.067 1.00 94.81 174 PRO A O 1
ATOM 1389 N N . ILE A 1 175 ? -2.313 -16.498 -4.262 1.00 94.75 175 ILE A N 1
ATOM 1390 C CA . ILE A 1 175 ? -3.384 -15.742 -3.602 1.00 94.75 175 ILE A CA 1
ATOM 1391 C C . ILE A 1 175 ? -3.378 -16.025 -2.097 1.00 94.75 175 ILE A C 1
ATOM 1393 O O . ILE A 1 175 ? -3.911 -17.028 -1.622 1.00 94.75 175 ILE A O 1
ATOM 1397 N N . ILE A 1 176 ? -2.838 -15.084 -1.329 1.00 93.62 176 ILE A N 1
ATOM 1398 C CA . ILE A 1 176 ? -2.817 -15.091 0.134 1.00 93.62 176 ILE A CA 1
ATOM 1399 C C . ILE A 1 176 ? -3.968 -14.231 0.672 1.00 93.62 176 ILE A C 1
ATOM 1401 O O . ILE A 1 176 ? -4.103 -13.052 0.337 1.00 93.62 176 ILE A O 1
ATOM 1405 N N . ARG A 1 177 ? -4.809 -14.807 1.535 1.00 89.69 177 ARG A N 1
ATOM 1406 C CA . ARG A 1 177 ? -5.964 -14.108 2.144 1.00 89.69 177 ARG A CA 1
ATOM 1407 C C . ARG A 1 177 ? -5.810 -13.851 3.641 1.00 89.69 177 ARG A C 1
ATOM 1409 O O . ARG A 1 177 ? -6.487 -12.983 4.185 1.00 89.69 177 ARG A O 1
ATOM 1416 N N . ASN A 1 178 ? -4.914 -14.592 4.281 1.00 86.00 178 ASN A N 1
ATOM 1417 C CA . ASN A 1 178 ? -4.667 -14.513 5.712 1.00 86.00 178 ASN A CA 1
ATOM 1418 C C . ASN A 1 178 ? -3.371 -13.751 5.974 1.00 86.00 178 ASN A C 1
ATOM 1420 O O . ASN A 1 178 ? -2.465 -13.743 5.140 1.00 86.00 178 ASN A O 1
ATOM 1424 N N . VAL A 1 179 ? -3.289 -13.115 7.138 1.00 75.75 179 VAL A N 1
ATOM 1425 C CA . VAL A 1 179 ? -2.018 -12.592 7.636 1.00 75.75 179 VAL A CA 1
ATOM 1426 C C . VAL A 1 179 ? -1.166 -13.794 8.041 1.00 75.75 179 VAL A C 1
ATOM 1428 O O . VAL A 1 179 ? -1.637 -14.645 8.795 1.00 75.75 179 VAL A O 1
ATOM 1431 N N . MET A 1 180 ? 0.040 -13.911 7.486 1.00 59.28 180 MET A N 1
ATOM 1432 C CA . MET A 1 180 ? 0.997 -14.923 7.936 1.00 59.28 180 MET A CA 1
ATOM 1433 C C . MET A 1 180 ? 1.567 -14.460 9.280 1.00 59.28 180 MET A C 1
ATOM 1435 O O . MET A 1 180 ? 1.976 -13.305 9.391 1.00 59.28 180 MET A O 1
ATOM 1439 N N . SER A 1 181 ? 1.496 -15.336 10.284 1.00 46.09 181 SER A N 1
ATOM 1440 C CA . SER A 1 181 ? 2.020 -15.121 11.640 1.00 46.09 181 SER A CA 1
ATOM 1441 C C . SER A 1 181 ? 3.538 -15.098 11.678 1.00 46.09 181 SER A C 1
ATOM 1443 O O . SER A 1 181 ? 4.114 -15.968 10.983 1.00 46.09 181 SER A O 1
#

Radius of gyration: 37.8 Å; chains: 1; bounding box: 43×36×146 Å

Foldseek 3Di:
DDDDDDDDDDDDPPPPPPVVVVVVVVVVVVVVVVVPPPCPVVPPDPPPDPDPVPALQELVRLVVLLVVLPVPQDQAADPPDPGPVCVCCPPPVHPDPDDDLVPPPPSPDDDPDDDLPDCVLVLSLLVNLVPNVVCLVVVRHDDDNVSSVVSNVSSVVSNVSSVVVSCVRPNPDDDDNHNDD

Secondary structure (DSSP, 8-state):
----------S-------HHHHHHHHHHHHHHHHT---GGGT----TTS--GGGSS-BHHHHHHHHHHHHHHHS--PPTTS-GGGGGGGGSSS---SS--GGGSTTT----SS-SS---HHHHHHHHHHHHHHHHHHTT-SBS-HHHHHHHHHHHHHHHHHHHHHHHHHHSS-----SPP-

Sequence (181 aa):
MVCRFKCYILSRFIMKFNSTIFRLMQLGLVALVGLASCNKYLDIAPPSSIIPEAYLDEESQLAAYTVNQYAGLFPSHGNWSFGTFGIDGNTDNMATPTLDNKFIPGQWRVGSNGGDWDFSSIYQMNYFINTVVPKWKENRILGNSSNIAHYIGEAYFLRAYVYFGKLQALGDFPIIRNVMS

pLDDT: mean 80.78, std 18.52, range [33.38, 98.19]